Protein AF-A0A938U6U7-F1 (afdb_monomer)

Sequence (71 aa):
MGIDKQRDAQLSTILGNVGIILAFRCGVEDATLIEEVFFPVFSALDLRELPNWEAYLKLDQGETEEDDTNS

Structure (mmCIF, N/CA/C/O backbone):
data_AF-A0A938U6U7-F1
#
_entry.id   AF-A0A938U6U7-F1
#
loop_
_atom_site.group_PDB
_atom_site.id
_atom_site.type_symbol
_atom_site.label_atom_id
_atom_site.label_alt_id
_atom_site.label_comp_id
_atom_site.label_as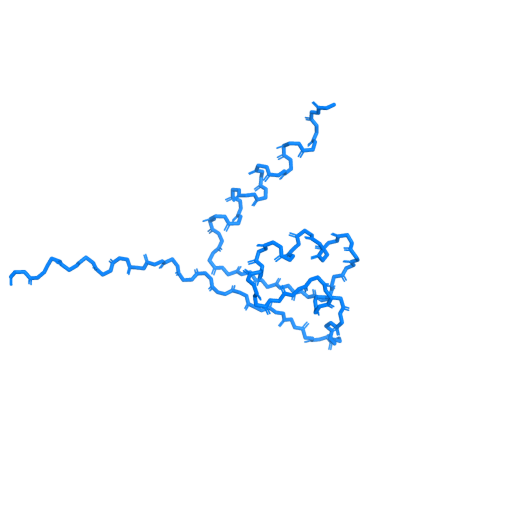ym_id
_atom_site.label_entity_id
_atom_site.label_seq_id
_atom_site.pdbx_PDB_ins_code
_atom_site.Cartn_x
_atom_site.Cartn_y
_atom_site.Cartn_z
_atom_site.occupancy
_atom_site.B_iso_or_equiv
_atom_site.auth_seq_id
_atom_site.auth_comp_id
_atom_site.auth_asym_id
_atom_site.auth_atom_id
_atom_site.pdbx_PDB_model_num
ATOM 1 N N . MET A 1 1 ? 13.483 18.618 13.913 1.00 50.09 1 MET A N 1
ATOM 2 C CA . MET A 1 1 ? 12.683 17.574 14.588 1.00 50.09 1 MET A CA 1
ATOM 3 C C . MET A 1 1 ? 11.235 18.050 14.696 1.00 50.09 1 MET A C 1
ATOM 5 O O . MET A 1 1 ? 10.784 18.402 15.775 1.00 50.09 1 MET A O 1
ATOM 9 N N . GLY A 1 2 ? 10.532 18.183 13.569 1.00 55.91 2 GLY A N 1
ATOM 10 C CA . GLY A 1 2 ? 9.194 18.800 13.571 1.00 55.91 2 GLY A CA 1
ATOM 11 C C . GLY A 1 2 ? 8.393 18.675 12.276 1.00 55.91 2 GLY A C 1
ATOM 12 O O . GLY A 1 2 ? 7.299 19.215 12.213 1.00 55.91 2 GLY A O 1
ATOM 13 N N . ILE A 1 3 ? 8.916 17.983 11.260 1.00 60.72 3 ILE A N 1
ATOM 14 C CA . ILE A 1 3 ? 8.223 17.795 9.976 1.00 60.72 3 ILE A CA 1
ATOM 15 C C . ILE A 1 3 ? 7.748 16.340 9.850 1.00 60.72 3 ILE A C 1
ATOM 17 O O . ILE A 1 3 ? 6.633 16.095 9.402 1.00 60.72 3 ILE A O 1
ATOM 21 N N . ASP A 1 4 ? 8.542 15.390 10.350 1.00 60.66 4 ASP A N 1
ATOM 22 C CA . ASP A 1 4 ? 8.280 13.949 10.228 1.00 60.66 4 ASP A CA 1
A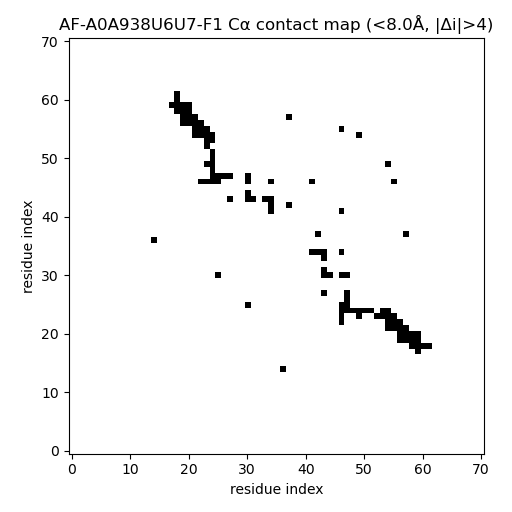TOM 23 C C . ASP A 1 4 ? 7.013 13.537 10.996 1.00 60.66 4 ASP A C 1
ATOM 25 O O . ASP A 1 4 ? 6.077 12.993 10.418 1.00 60.66 4 ASP A O 1
ATOM 29 N N . LYS A 1 5 ? 6.887 13.988 12.253 1.00 58.97 5 LYS A N 1
ATOM 30 C CA . LYS A 1 5 ? 5.751 13.667 13.136 1.00 58.97 5 LYS A CA 1
ATOM 31 C C . LYS A 1 5 ? 4.385 14.110 12.590 1.00 58.97 5 LYS A C 1
ATOM 33 O O . LYS A 1 5 ? 3.355 13.574 12.989 1.00 58.97 5 LYS A O 1
ATOM 38 N N . GLN A 1 6 ? 4.361 15.121 11.718 1.00 64.12 6 GLN A N 1
ATOM 39 C CA . GLN A 1 6 ? 3.116 15.629 11.144 1.00 64.12 6 GLN A CA 1
ATOM 40 C C . GLN A 1 6 ? 2.630 14.775 9.969 1.00 64.12 6 GLN A C 1
ATOM 42 O O . GLN A 1 6 ? 1.421 14.665 9.775 1.00 64.12 6 GLN A O 1
ATOM 47 N N . ARG A 1 7 ? 3.543 14.132 9.227 1.00 63.62 7 ARG A N 1
ATOM 48 C CA . ARG A 1 7 ? 3.184 13.195 8.151 1.00 63.62 7 ARG A CA 1
ATOM 49 C C . ARG A 1 7 ? 2.584 11.916 8.726 1.00 63.62 7 ARG A C 1
ATOM 51 O O . ARG A 1 7 ? 1.528 11.498 8.263 1.00 63.62 7 ARG A O 1
ATOM 58 N N . ASP A 1 8 ? 3.180 11.374 9.786 1.00 68.56 8 ASP A N 1
ATOM 59 C CA . ASP A 1 8 ? 2.703 10.140 10.428 1.00 68.56 8 ASP A CA 1
ATOM 60 C C . ASP A 1 8 ? 1.282 10.295 10.991 1.00 68.56 8 ASP A C 1
ATOM 62 O O . ASP A 1 8 ? 0.417 9.445 10.788 1.00 68.56 8 ASP A O 1
ATOM 66 N N . ALA A 1 9 ? 0.999 11.432 11.638 1.00 72.94 9 ALA A N 1
ATOM 67 C CA . ALA A 1 9 ? -0.327 11.718 12.184 1.00 72.94 9 ALA A CA 1
ATOM 68 C C . ALA A 1 9 ? -1.405 11.848 11.091 1.00 72.94 9 ALA A C 1
ATOM 70 O O . ALA A 1 9 ? -2.539 11.398 11.270 1.00 72.94 9 ALA A O 1
ATOM 71 N N . GLN A 1 10 ? -1.060 12.452 9.950 1.00 74.88 10 GLN A N 1
ATOM 72 C CA . GLN A 1 10 ? -1.974 12.581 8.813 1.00 74.88 10 GLN A CA 1
ATOM 73 C C . GLN A 1 10 ? -2.260 11.226 8.171 1.00 74.88 10 GLN A C 1
ATOM 75 O O . GLN A 1 10 ? -3.421 10.912 7.916 1.00 74.88 10 GLN A O 1
ATOM 80 N N . LEU A 1 11 ? -1.221 10.415 7.963 1.00 73.06 11 LEU A N 1
ATOM 81 C CA . LEU A 1 11 ? -1.356 9.067 7.419 1.00 73.06 11 LEU A CA 1
ATOM 82 C C . LEU A 1 11 ? -2.216 8.196 8.332 1.00 73.06 11 LEU A C 1
ATOM 84 O O . LEU A 1 11 ? -3.189 7.622 7.862 1.00 73.06 11 LEU A O 1
ATOM 88 N N . SER A 1 12 ? -1.947 8.186 9.637 1.00 74.12 12 SER A N 1
ATOM 89 C CA . SER A 1 12 ? -2.755 7.442 10.610 1.00 74.12 12 SER A CA 1
ATOM 90 C C . SER A 1 12 ? -4.231 7.866 10.597 1.00 74.12 12 SER A C 1
ATOM 92 O O . SER A 1 12 ? -5.116 7.014 10.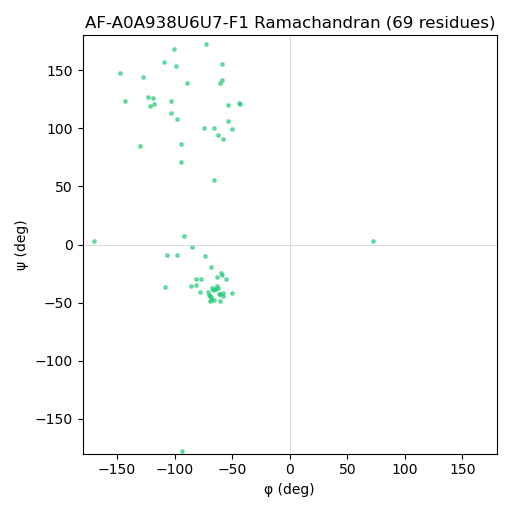599 1.00 74.12 12 SER A O 1
ATOM 94 N N . THR A 1 13 ? -4.511 9.171 10.496 1.00 78.94 13 THR A N 1
ATOM 95 C CA . THR A 1 13 ? -5.892 9.689 10.437 1.00 78.94 13 THR A CA 1
ATOM 96 C C . THR A 1 13 ? -6.614 9.275 9.152 1.00 78.94 13 THR A C 1
ATOM 98 O O . THR A 1 13 ? -7.803 8.965 9.180 1.00 78.94 13 THR A O 1
ATOM 101 N N . ILE A 1 14 ? -5.913 9.274 8.015 1.00 76.88 14 ILE A N 1
ATOM 102 C CA . ILE A 1 14 ? -6.477 8.832 6.734 1.00 76.88 14 ILE A CA 1
ATOM 103 C C . ILE A 1 14 ? -6.727 7.323 6.779 1.00 76.88 14 ILE A C 1
ATOM 105 O O . ILE A 1 14 ? -7.821 6.881 6.451 1.00 76.88 14 ILE A O 1
ATOM 109 N N . LEU A 1 15 ? -5.748 6.545 7.238 1.00 73.44 15 LEU A N 1
ATOM 110 C CA . LEU A 1 15 ? -5.838 5.089 7.313 1.00 73.44 15 LEU A CA 1
ATOM 111 C C . LEU A 1 15 ? -6.962 4.622 8.246 1.00 73.44 15 LEU A C 1
ATOM 113 O O . LEU A 1 15 ? -7.660 3.681 7.900 1.00 73.44 15 LEU A O 1
ATOM 117 N N . GLY A 1 16 ? -7.201 5.311 9.367 1.00 71.69 16 GLY A N 1
ATOM 118 C CA . GLY A 1 16 ? -8.298 4.976 10.282 1.00 71.69 16 GLY A CA 1
ATOM 119 C C . GLY A 1 16 ? -9.708 5.233 9.731 1.00 71.69 16 GLY A C 1
ATOM 120 O O . GLY A 1 16 ? -10.665 4.661 10.237 1.00 71.69 16 GLY A O 1
ATOM 121 N N . ASN A 1 17 ? -9.851 6.071 8.697 1.00 79.69 17 ASN A N 1
ATOM 122 C CA . ASN A 1 17 ? -11.152 6.426 8.111 1.00 79.69 17 ASN A CA 1
ATOM 123 C C . ASN A 1 17 ? -11.409 5.773 6.743 1.00 79.69 17 ASN A C 1
ATOM 125 O O . ASN A 1 17 ? -12.502 5.908 6.188 1.00 79.69 17 ASN A O 1
ATOM 129 N N . VAL A 1 18 ? -10.407 5.123 6.152 1.00 80.44 18 VAL A N 1
ATOM 130 C CA . VAL A 1 18 ? -10.491 4.570 4.800 1.00 80.44 18 VAL A CA 1
ATOM 131 C C . VAL A 1 18 ? -10.823 3.083 4.877 1.00 80.44 18 VAL A C 1
ATOM 133 O O . VAL A 1 18 ? -9.974 2.264 5.199 1.00 80.44 18 VAL A O 1
ATOM 136 N N . GLY A 1 19 ? -12.053 2.727 4.502 1.00 79.62 19 GLY A N 1
ATOM 137 C CA . GLY A 1 19 ? -12.508 1.330 4.481 1.00 79.62 19 GLY A CA 1
ATOM 138 C C . GLY A 1 19 ? -11.942 0.479 3.334 1.00 79.62 19 GLY A C 1
ATOM 139 O O . GLY A 1 19 ? -12.140 -0.731 3.304 1.00 79.62 19 GLY A O 1
ATOM 140 N N . ILE A 1 20 ? -11.268 1.082 2.346 1.00 85.06 20 ILE A N 1
ATOM 141 C CA . ILE A 1 20 ? -10.716 0.365 1.186 1.00 85.06 20 ILE A CA 1
ATOM 142 C C . ILE A 1 20 ? -9.370 0.961 0.784 1.00 85.06 20 ILE A C 1
ATOM 144 O O . ILE A 1 20 ? -9.294 2.137 0.431 1.00 85.06 20 ILE A O 1
ATOM 148 N N . ILE A 1 21 ? -8.326 0.133 0.751 1.00 87.31 21 ILE A N 1
ATOM 149 C CA . ILE A 1 21 ? -6.974 0.529 0.348 1.00 87.31 21 ILE A CA 1
ATOM 150 C C . ILE A 1 21 ? -6.521 -0.352 -0.810 1.00 87.31 21 ILE A C 1
ATOM 152 O O . ILE A 1 21 ? -6.553 -1.578 -0.721 1.00 87.31 21 ILE A O 1
ATOM 156 N N . LEU A 1 22 ? -6.083 0.283 -1.896 1.00 88.50 22 LEU A N 1
ATOM 157 C CA . LEU A 1 22 ? -5.613 -0.391 -3.101 1.00 88.50 22 LEU A CA 1
ATOM 158 C C . LEU A 1 22 ? -4.168 0.037 -3.385 1.00 88.50 22 LEU A C 1
ATOM 160 O O . LEU A 1 22 ? -3.900 1.224 -3.568 1.00 88.50 22 LEU A O 1
ATOM 164 N N . ALA A 1 23 ? -3.244 -0.923 -3.386 1.00 88.44 23 ALA A N 1
ATOM 165 C CA . ALA A 1 23 ? -1.811 -0.698 -3.550 1.00 88.44 23 ALA A CA 1
ATOM 166 C C . ALA A 1 23 ? -1.287 -1.405 -4.805 1.00 88.44 23 ALA A C 1
ATOM 168 O O . ALA A 1 23 ? -1.471 -2.607 -4.986 1.00 88.44 23 ALA A O 1
ATOM 169 N N . PHE A 1 24 ? -0.624 -0.643 -5.673 1.00 89.44 24 PHE A N 1
ATOM 170 C CA . PHE A 1 24 ? 0.077 -1.157 -6.850 1.00 89.44 24 PHE A CA 1
ATOM 171 C C . PHE A 1 24 ? 1.549 -1.410 -6.524 1.00 89.44 24 PHE A C 1
ATOM 173 O O . PHE A 1 24 ? 1.991 -1.184 -5.399 1.00 89.44 24 PHE A O 1
ATOM 180 N N . ARG A 1 25 ? 2.328 -1.838 -7.525 1.00 88.81 25 ARG A N 1
ATOM 181 C CA . ARG A 1 25 ? 3.775 -1.992 -7.368 1.00 88.81 25 ARG A CA 1
ATOM 182 C C . ARG A 1 25 ? 4.417 -0.702 -6.849 1.00 88.81 25 ARG A C 1
ATOM 184 O O . ARG A 1 25 ? 4.392 0.323 -7.535 1.00 88.81 25 ARG A O 1
ATOM 191 N N . CYS A 1 26 ? 5.060 -0.799 -5.693 1.00 87.06 26 CYS A N 1
ATOM 192 C CA . CYS A 1 26 ? 5.690 0.321 -5.001 1.00 87.06 26 CYS A CA 1
ATOM 193 C C . CYS A 1 26 ? 7.224 0.242 -5.028 1.00 87.06 26 CYS A C 1
ATOM 195 O O . CYS A 1 26 ? 7.818 -0.823 -5.211 1.00 87.06 26 CYS A O 1
ATOM 197 N N . GLY A 1 27 ? 7.875 1.399 -4.860 1.00 87.81 27 GLY A N 1
ATOM 198 C CA . GLY A 1 27 ? 9.321 1.488 -4.642 1.00 87.81 27 GLY A CA 1
ATOM 199 C C . GLY A 1 27 ? 9.720 1.014 -3.241 1.00 87.81 27 GLY A C 1
ATOM 200 O O . GLY A 1 27 ? 8.866 0.757 -2.404 1.00 87.81 27 GLY A O 1
ATOM 201 N N . VAL A 1 28 ? 11.025 0.903 -2.964 1.00 87.62 28 VAL A N 1
ATOM 202 C CA . VAL A 1 28 ? 11.533 0.378 -1.674 1.00 87.62 28 VAL A CA 1
ATOM 203 C C . VAL A 1 28 ? 11.030 1.182 -0.474 1.00 87.62 28 VAL A C 1
ATOM 205 O O . VAL A 1 28 ? 10.612 0.611 0.529 1.00 87.62 28 VAL A O 1
ATOM 208 N N . GLU A 1 29 ? 11.071 2.506 -0.598 1.00 87.50 29 GLU A N 1
ATOM 209 C CA . GLU A 1 29 ? 10.680 3.437 0.459 1.00 87.50 29 GLU A CA 1
ATOM 210 C C . GLU A 1 29 ? 9.164 3.393 0.698 1.00 87.50 29 GLU A C 1
ATOM 212 O O . GLU A 1 29 ? 8.726 3.168 1.823 1.00 87.50 29 GLU A O 1
ATOM 217 N N . ASP A 1 30 ? 8.367 3.477 -0.373 1.00 86.50 30 ASP A N 1
ATOM 218 C CA . ASP A 1 30 ? 6.901 3.421 -0.294 1.00 86.50 30 ASP A CA 1
ATOM 219 C C . ASP A 1 30 ? 6.390 2.061 0.201 1.00 86.50 30 ASP A C 1
ATOM 221 O O . ASP A 1 30 ? 5.441 1.997 0.978 1.00 86.50 30 ASP A O 1
ATOM 225 N N . ALA A 1 31 ? 7.025 0.962 -0.220 1.00 88.12 31 ALA A N 1
ATOM 226 C CA . ALA A 1 31 ? 6.636 -0.383 0.189 1.00 88.12 31 ALA A CA 1
ATOM 227 C C . ALA A 1 31 ? 6.805 -0.596 1.698 1.00 88.12 31 ALA A C 1
ATOM 229 O O . ALA A 1 31 ? 5.968 -1.252 2.305 1.00 88.12 31 ALA A O 1
ATOM 230 N N . THR A 1 32 ? 7.839 -0.002 2.303 1.00 87.50 32 THR A N 1
ATOM 231 C CA . THR A 1 32 ? 8.069 -0.075 3.757 1.00 87.50 32 THR A CA 1
ATOM 232 C C . THR A 1 32 ? 6.981 0.676 4.530 1.00 87.50 32 THR A C 1
ATOM 234 O O . THR A 1 32 ? 6.526 0.212 5.567 1.00 87.50 32 THR A O 1
ATOM 237 N N . LEU A 1 33 ? 6.517 1.816 4.008 1.00 84.75 33 LEU A N 1
ATOM 238 C CA . LEU A 1 33 ? 5.438 2.591 4.629 1.00 84.75 33 LEU A CA 1
ATOM 239 C C . LEU A 1 33 ? 4.082 1.879 4.509 1.00 84.75 33 LEU A C 1
ATOM 241 O O . LEU A 1 33 ? 3.275 1.887 5.432 1.00 84.75 33 LEU A O 1
ATOM 245 N N . ILE A 1 34 ? 3.819 1.284 3.346 1.00 85.38 34 ILE A N 1
ATOM 246 C CA . ILE A 1 34 ? 2.542 0.631 3.045 1.00 85.38 34 ILE A CA 1
ATOM 247 C C . ILE A 1 34 ? 2.448 -0.747 3.715 1.00 85.38 34 ILE A C 1
ATOM 249 O O . ILE A 1 34 ? 1.352 -1.159 4.087 1.00 85.38 34 ILE A O 1
ATOM 253 N N . GLU A 1 35 ? 3.568 -1.443 3.924 1.00 87.44 35 GLU A N 1
ATOM 254 C CA . GLU A 1 35 ? 3.625 -2.730 4.629 1.00 87.44 35 GLU A CA 1
ATOM 255 C C . GLU A 1 35 ? 2.899 -2.691 5.978 1.00 87.44 35 GLU A C 1
ATOM 257 O O . GLU A 1 35 ? 2.125 -3.601 6.263 1.00 87.44 35 GLU A O 1
ATOM 262 N N . GLU A 1 36 ? 3.045 -1.617 6.763 1.00 84.06 36 GLU A N 1
ATOM 263 C CA . GLU A 1 36 ? 2.373 -1.471 8.066 1.00 84.06 36 GLU A CA 1
ATOM 264 C C . GLU A 1 36 ? 0.845 -1.619 7.975 1.00 84.06 36 GLU A C 1
ATOM 266 O O . GLU A 1 36 ? 0.195 -2.086 8.908 1.00 84.06 36 GLU A O 1
ATOM 271 N N . VAL A 1 37 ? 0.262 -1.257 6.831 1.00 82.06 37 VAL A N 1
ATOM 272 C CA . VAL A 1 37 ? -1.181 -1.311 6.584 1.00 82.06 37 VAL A CA 1
ATOM 273 C C . VAL A 1 37 ? -1.642 -2.715 6.202 1.00 82.06 37 VAL A C 1
ATOM 275 O O . VAL A 1 37 ? -2.760 -3.108 6.543 1.00 82.06 37 VAL A O 1
ATOM 278 N N . PHE A 1 38 ? -0.811 -3.454 5.469 1.00 84.06 38 PHE A N 1
ATOM 279 C CA . PHE A 1 38 ? -1.129 -4.779 4.932 1.00 84.06 38 PHE A CA 1
ATOM 280 C C . PHE A 1 38 ? -0.593 -5.929 5.794 1.00 84.06 38 PHE A C 1
ATOM 282 O O . PHE A 1 38 ? -0.956 -7.088 5.571 1.00 84.06 38 PHE A O 1
ATOM 289 N N . PHE A 1 39 ? 0.235 -5.623 6.791 1.00 81.12 39 PHE A N 1
ATOM 290 C CA . PHE A 1 39 ? 0.730 -6.590 7.755 1.00 81.12 39 PHE A CA 1
ATOM 291 C C . PHE A 1 39 ? -0.436 -7.230 8.533 1.00 81.12 39 PHE A C 1
ATOM 293 O O . PHE A 1 39 ? -1.377 -6.531 8.917 1.00 81.12 39 PHE A O 1
ATOM 300 N N . PRO A 1 40 ? -0.405 -8.550 8.799 1.00 83.00 40 PRO A N 1
ATOM 301 C CA . PRO A 1 40 ? 0.660 -9.520 8.507 1.00 83.00 40 PRO A CA 1
ATOM 302 C C . PRO A 1 40 ? 0.520 -10.247 7.159 1.00 83.00 40 PRO A C 1
ATOM 304 O O . PRO A 1 40 ? 1.235 -11.216 6.918 1.00 83.00 40 PRO A O 1
ATOM 307 N N . VAL A 1 41 ? -0.433 -9.852 6.312 1.00 85.12 41 VAL A N 1
ATOM 308 C CA . VAL A 1 41 ? -0.799 -10.620 5.111 1.00 85.12 41 VAL A CA 1
ATOM 309 C C . VAL A 1 41 ? 0.210 -10.423 3.984 1.00 85.12 41 VAL A C 1
ATOM 311 O O . VAL A 1 41 ? 0.566 -11.392 3.317 1.00 85.12 41 VAL A O 1
ATOM 314 N N . PHE A 1 42 ? 0.678 -9.190 3.787 1.00 85.62 42 PHE A N 1
ATOM 315 C CA . PHE A 1 42 ? 1.662 -8.856 2.758 1.00 85.62 42 PHE A CA 1
ATOM 316 C C . PHE A 1 42 ? 2.841 -8.099 3.359 1.00 85.62 42 PHE A C 1
ATOM 318 O O . PHE A 1 42 ? 2.668 -7.282 4.264 1.00 85.62 42 PHE A O 1
ATOM 325 N N . SER A 1 43 ? 4.030 -8.371 2.826 1.00 88.81 43 SER A N 1
ATOM 326 C C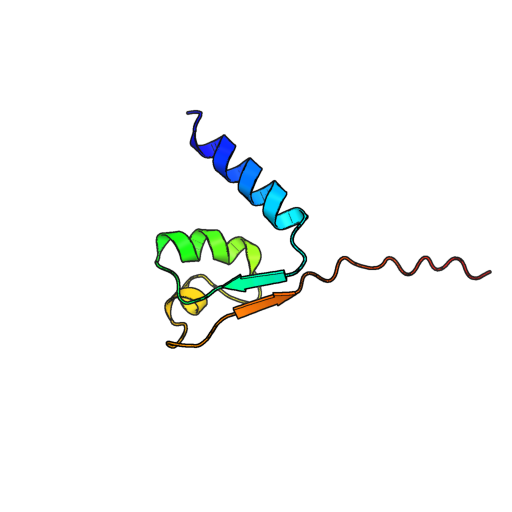A . SER A 1 43 ? 5.282 -7.718 3.198 1.00 88.81 43 SER A CA 1
ATOM 327 C C . SER A 1 4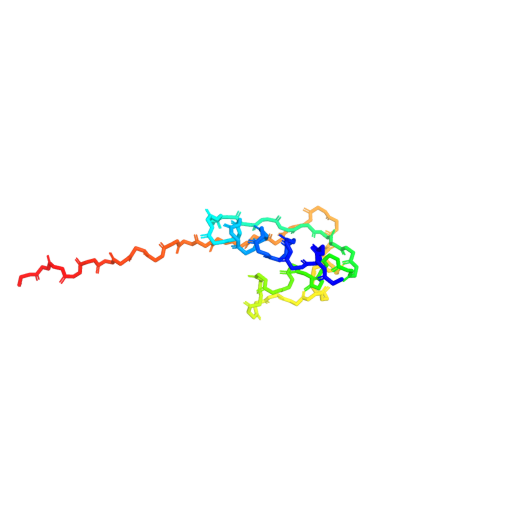3 ? 5.687 -6.638 2.192 1.00 88.81 43 SER A C 1
ATOM 329 O O . SER A 1 43 ? 5.176 -6.568 1.068 1.00 88.81 43 SER A O 1
ATOM 331 N N . ALA A 1 44 ? 6.681 -5.824 2.550 1.00 88.25 44 ALA A N 1
ATOM 332 C CA . ALA A 1 44 ? 7.266 -4.855 1.623 1.00 88.25 44 ALA A CA 1
ATOM 333 C C . ALA A 1 44 ? 7.863 -5.517 0.363 1.00 88.25 44 ALA A C 1
ATOM 335 O O . ALA A 1 44 ? 7.941 -4.879 -0.689 1.00 88.25 44 ALA A O 1
ATOM 336 N N . LEU A 1 45 ? 8.287 -6.787 0.437 1.00 88.81 45 LEU A N 1
ATOM 337 C CA . LEU A 1 45 ? 8.788 -7.518 -0.730 1.00 88.81 45 LEU A CA 1
ATOM 338 C C . LEU A 1 45 ? 7.660 -7.807 -1.725 1.00 88.81 45 LEU A C 1
ATOM 340 O O . LEU A 1 45 ? 7.825 -7.538 -2.912 1.00 88.81 45 LEU A O 1
ATOM 344 N N . ASP A 1 46 ? 6.504 -8.253 -1.237 1.00 88.25 46 ASP A N 1
ATOM 345 C CA . ASP A 1 46 ? 5.344 -8.576 -2.076 1.00 88.25 46 ASP A CA 1
ATOM 346 C C . ASP A 1 46 ? 4.864 -7.338 -2.847 1.00 88.25 46 ASP A C 1
ATOM 348 O O . ASP A 1 46 ? 4.624 -7.383 -4.053 1.00 88.25 46 ASP A O 1
ATOM 352 N N . LEU A 1 47 ? 4.826 -6.180 -2.178 1.00 87.81 47 LEU A N 1
ATOM 353 C CA . LEU A 1 47 ? 4.472 -4.897 -2.795 1.00 87.81 47 LEU A CA 1
ATOM 354 C C . LEU A 1 47 ? 5.454 -4.455 -3.890 1.00 87.81 47 LEU A C 1
ATOM 356 O O . LEU A 1 47 ? 5.081 -3.726 -4.812 1.00 87.81 47 LEU A O 1
ATOM 360 N N . ARG A 1 48 ? 6.718 -4.872 -3.805 1.00 89.62 48 ARG A N 1
ATOM 361 C CA . ARG A 1 48 ? 7.743 -4.558 -4.811 1.00 89.62 48 ARG A CA 1
ATOM 362 C C . ARG A 1 48 ? 7.742 -5.540 -5.971 1.00 89.62 48 ARG A C 1
ATOM 364 O O . ARG A 1 48 ? 8.018 -5.141 -7.103 1.00 89.62 48 ARG A O 1
ATOM 371 N N . GLU A 1 49 ? 7.476 -6.807 -5.679 1.00 90.00 49 GLU A N 1
ATOM 372 C CA . GLU A 1 49 ? 7.460 -7.900 -6.651 1.00 90.00 49 GLU A CA 1
ATOM 373 C C . GLU A 1 49 ? 6.114 -8.038 -7.375 1.00 90.00 49 GLU A C 1
ATOM 375 O O . GLU A 1 49 ? 6.008 -8.834 -8.308 1.00 90.00 49 GLU A O 1
ATOM 380 N N . LEU A 1 50 ? 5.124 -7.207 -7.021 1.00 87.88 50 LEU A N 1
ATOM 381 C CA . LEU A 1 50 ? 3.850 -7.075 -7.725 1.00 87.88 50 LEU A CA 1
ATOM 382 C C . LEU A 1 50 ? 4.048 -7.037 -9.252 1.00 87.88 50 LEU A C 1
ATOM 384 O O . LEU A 1 50 ? 4.726 -6.137 -9.778 1.00 87.88 50 LEU A O 1
ATOM 388 N N . PRO A 1 51 ? 3.440 -7.986 -9.988 1.00 87.00 51 PRO A N 1
ATOM 389 C CA . PRO A 1 51 ? 3.457 -7.967 -11.438 1.00 87.00 51 PRO A CA 1
ATOM 390 C C . PRO A 1 51 ? 2.840 -6.675 -11.979 1.00 87.00 51 PRO A C 1
ATOM 392 O O . PRO A 1 51 ? 2.015 -6.019 -11.341 1.00 87.00 51 PRO A O 1
ATOM 395 N N . ASN A 1 52 ? 3.228 -6.292 -13.197 1.00 84.31 52 ASN A N 1
ATOM 396 C CA . ASN A 1 52 ? 2.562 -5.171 -13.852 1.00 84.31 52 ASN A CA 1
ATOM 397 C C . ASN A 1 52 ? 1.062 -5.492 -13.990 1.00 84.31 52 ASN A C 1
ATOM 399 O O . ASN A 1 52 ? 0.730 -6.607 -14.381 1.00 84.31 52 ASN A O 1
ATOM 403 N N . TRP A 1 53 ? 0.203 -4.487 -13.791 1.00 83.44 53 TRP A N 1
ATOM 404 C CA . TRP A 1 53 ? -1.268 -4.585 -13.879 1.00 83.44 53 TRP A CA 1
ATOM 405 C C . TRP A 1 53 ? -1.950 -5.339 -12.727 1.00 83.44 53 TRP A C 1
ATOM 407 O O . TRP A 1 53 ? -3.173 -5.437 -12.730 1.00 83.44 53 TRP A O 1
ATOM 417 N N . GLU A 1 54 ? -1.193 -5.789 -11.728 1.00 87.81 54 GLU A N 1
ATOM 418 C CA . GLU A 1 54 ? -1.725 -6.365 -10.492 1.00 87.81 54 GLU A CA 1
ATOM 419 C C . GLU A 1 54 ? -1.743 -5.321 -9.366 1.00 87.81 54 GLU A C 1
ATOM 421 O O . GLU A 1 54 ? -0.952 -4.368 -9.356 1.00 87.81 54 GLU A O 1
ATOM 426 N N . ALA A 1 55 ? -2.648 -5.506 -8.406 1.00 89.06 55 ALA A N 1
ATOM 427 C CA . ALA A 1 55 ? -2.755 -4.670 -7.216 1.00 89.06 55 ALA A CA 1
ATOM 428 C C . ALA A 1 55 ? -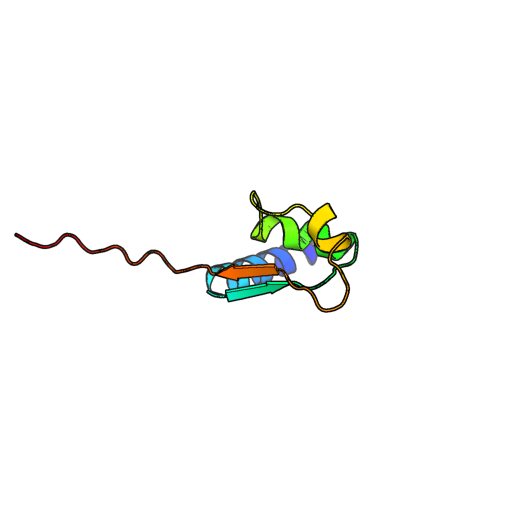3.236 -5.485 -6.015 1.00 89.06 55 ALA A C 1
ATOM 430 O O . ALA A 1 55 ? -4.066 -6.385 -6.157 1.00 89.06 55 ALA A O 1
ATOM 431 N N . TYR A 1 56 ? -2.772 -5.118 -4.824 1.00 88.75 56 TYR A N 1
ATOM 432 C CA . TYR A 1 56 ? -3.326 -5.627 -3.578 1.00 88.75 56 TYR A CA 1
ATOM 433 C C . TYR A 1 56 ? -4.468 -4.745 -3.100 1.00 88.75 56 TYR A C 1
ATOM 435 O O . TYR A 1 56 ? -4.398 -3.517 -3.143 1.00 88.75 56 TYR A O 1
ATOM 443 N N . LEU A 1 57 ? -5.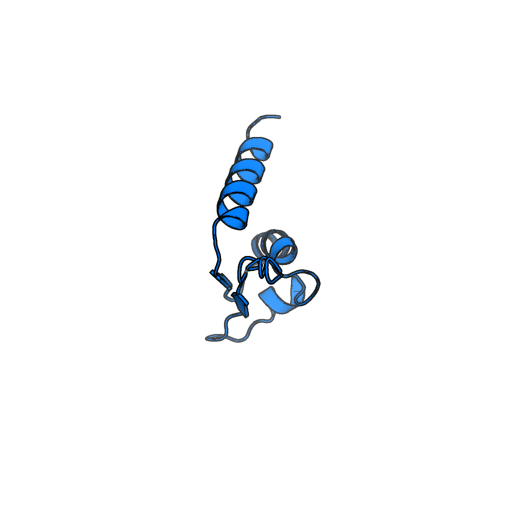517 -5.400 -2.617 1.00 87.69 57 LEU A N 1
ATOM 444 C CA . LEU A 1 57 ? -6.697 -4.769 -2.057 1.00 87.69 57 LEU A CA 1
ATOM 445 C C . LEU A 1 57 ? -6.826 -5.189 -0.597 1.00 87.69 57 LEU A C 1
ATOM 447 O O . LEU A 1 57 ? -6.966 -6.375 -0.303 1.00 87.69 57 LEU A O 1
ATOM 451 N N . LYS A 1 58 ? -6.822 -4.210 0.304 1.00 85.06 58 LYS A N 1
ATOM 452 C CA . LYS A 1 58 ? -7.263 -4.387 1.684 1.00 85.06 58 LYS A CA 1
ATOM 453 C C . LYS A 1 58 ? -8.649 -3.772 1.816 1.00 85.06 58 LYS A C 1
ATOM 455 O O . LYS A 1 58 ? -8.846 -2.598 1.503 1.00 85.06 58 LYS A O 1
ATOM 460 N N . LEU A 1 59 ? -9.595 -4.584 2.267 1.00 84.31 59 LEU A N 1
ATOM 461 C CA . LEU A 1 59 ? -10.928 -4.145 2.655 1.00 84.31 59 LEU A CA 1
ATOM 462 C C . LEU A 1 59 ? -10.965 -4.122 4.176 1.00 84.31 59 LEU A C 1
ATOM 464 O O . LEU A 1 59 ? -10.855 -5.170 4.807 1.00 84.31 59 LEU A O 1
ATOM 468 N N . ASP A 1 60 ? -11.085 -2.928 4.735 1.00 76.69 60 ASP A N 1
ATOM 469 C CA . ASP A 1 60 ? -11.324 -2.727 6.154 1.00 76.69 60 ASP A CA 1
ATOM 470 C C . ASP A 1 60 ? -12.837 -2.584 6.326 1.00 76.69 60 ASP A C 1
ATOM 472 O O . ASP A 1 60 ? -13.423 -1.507 6.177 1.00 76.69 60 ASP A O 1
ATOM 476 N N . GLN A 1 61 ? -13.507 -3.725 6.479 1.00 63.28 61 GLN A N 1
ATOM 477 C CA . GLN A 1 61 ? -14.913 -3.727 6.848 1.00 63.28 61 GLN A CA 1
ATOM 478 C C . GLN A 1 61 ? -14.943 -3.364 8.321 1.00 63.28 61 GLN A C 1
ATOM 480 O O . GLN A 1 61 ? -14.640 -4.213 9.153 1.00 63.28 61 GLN A O 1
ATOM 485 N N . GLY A 1 62 ? -15.242 -2.093 8.613 1.00 62.81 62 GLY A N 1
ATOM 486 C CA . GLY A 1 62 ? -15.462 -1.644 9.981 1.00 62.81 62 GLY A CA 1
ATOM 487 C C . GLY A 1 62 ? -16.343 -2.672 10.667 1.00 62.81 62 GLY A C 1
ATOM 488 O O . GLY A 1 62 ? -17.398 -3.010 10.125 1.00 62.81 62 GLY A O 1
ATOM 489 N N . GLU A 1 63 ? -15.841 -3.239 11.763 1.00 55.38 63 GLU A N 1
ATOM 490 C CA . GLU A 1 63 ? -16.551 -4.264 12.508 1.00 55.38 63 GLU A CA 1
ATOM 491 C C . GLU A 1 63 ? -17.927 -3.683 12.827 1.00 55.38 63 GLU A C 1
ATOM 493 O O . GLU A 1 63 ? -18.065 -2.747 13.614 1.00 55.38 63 GLU A O 1
ATOM 498 N N . THR A 1 64 ? -18.958 -4.163 12.132 1.00 51.66 64 THR A N 1
ATOM 499 C CA . THR A 1 64 ? -20.312 -3.994 12.623 1.00 51.66 64 THR A CA 1
ATOM 500 C C . THR A 1 64 ? -20.324 -4.825 13.882 1.00 51.66 64 THR A C 1
ATOM 502 O O . THR A 1 64 ? -20.384 -6.052 13.801 1.00 51.66 64 THR A O 1
ATOM 505 N N . GLU A 1 65 ? -20.185 -4.158 15.026 1.00 55.16 65 GLU A N 1
ATOM 506 C CA . GLU A 1 65 ? -20.687 -4.679 16.283 1.00 55.16 65 GLU A CA 1
ATOM 507 C C . GLU A 1 65 ? -22.140 -5.061 15.986 1.00 55.16 65 GLU A C 1
ATOM 509 O O . GLU A 1 65 ? -23.016 -4.203 15.843 1.00 55.16 65 GLU A O 1
ATOM 514 N N . GLU A 1 66 ? -22.380 -6.352 15.745 1.00 58.94 66 GLU A N 1
ATOM 515 C CA . GLU A 1 66 ? -23.709 -6.909 15.897 1.00 58.94 66 GLU A CA 1
ATOM 516 C C . GLU A 1 66 ? -24.012 -6.701 17.373 1.00 58.94 66 GLU A C 1
ATOM 518 O O . GLU A 1 66 ? -23.536 -7.421 18.247 1.00 58.94 66 GLU A O 1
ATOM 523 N N . ASP A 1 67 ? -24.686 -5.585 17.641 1.00 58.91 67 ASP A N 1
ATOM 524 C CA . ASP A 1 67 ? -25.281 -5.265 18.919 1.00 58.91 67 ASP A CA 1
ATOM 525 C C . ASP A 1 67 ? -26.245 -6.423 19.202 1.00 58.91 67 ASP A C 1
ATOM 527 O O . ASP A 1 67 ? -27.395 -6.431 18.750 1.00 58.91 67 ASP A O 1
ATOM 531 N N . ASP A 1 68 ? -25.740 -7.450 19.890 1.00 59.34 68 ASP A N 1
ATOM 532 C CA . ASP A 1 68 ? -26.485 -8.564 20.472 1.00 59.34 68 ASP A CA 1
ATOM 533 C C . ASP A 1 68 ? -27.384 -8.017 21.598 1.00 59.34 68 ASP A C 1
ATOM 535 O O . ASP A 1 68 ? -27.360 -8.448 22.748 1.00 59.34 68 ASP A O 1
ATOM 539 N N 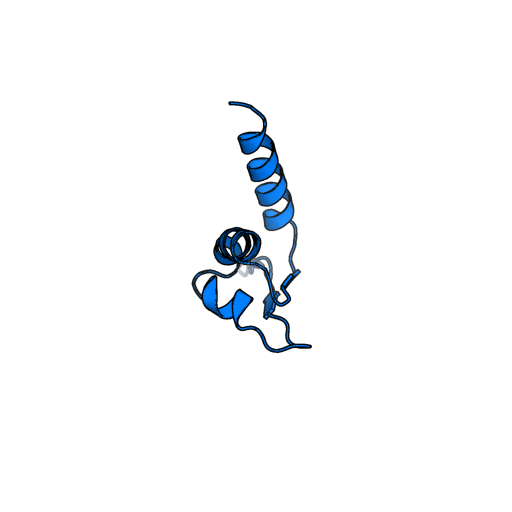. THR A 1 69 ? -28.222 -7.038 21.268 1.00 67.62 69 THR A N 1
ATOM 540 C CA . THR A 1 69 ? -29.405 -6.682 22.028 1.00 67.62 69 THR A CA 1
ATOM 541 C C . THR A 1 69 ? -30.574 -7.435 21.403 1.00 67.62 69 THR A C 1
ATOM 543 O O . THR A 1 69 ? -31.458 -6.859 20.770 1.00 67.62 69 THR A O 1
ATOM 546 N N . ASN A 1 70 ? -30.602 -8.754 21.592 1.00 62.22 70 ASN A N 1
ATOM 547 C CA . ASN A 1 70 ? -31.847 -9.501 21.484 1.00 62.22 70 ASN A CA 1
ATOM 548 C C . ASN A 1 70 ? -32.055 -10.396 22.709 1.00 62.22 70 ASN A C 1
ATOM 550 O O . ASN A 1 70 ? -31.722 -11.574 22.685 1.00 62.22 70 ASN A O 1
ATOM 554 N N 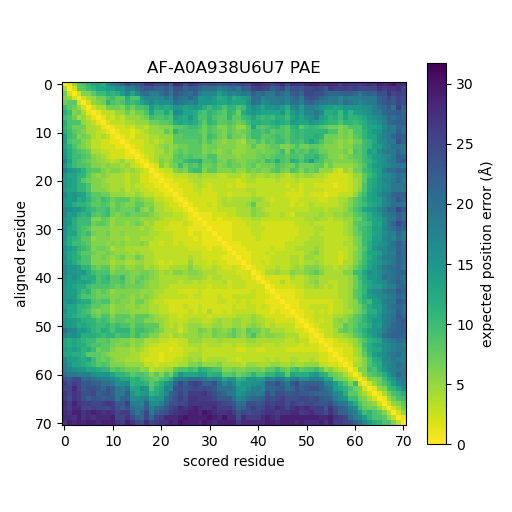. SER A 1 71 ? -32.620 -9.748 23.737 1.00 56.16 71 SER A N 1
ATOM 555 C CA . SER A 1 71 ? -33.632 -10.230 24.700 1.00 56.16 71 SER A CA 1
ATOM 556 C C . SER A 1 71 ? -33.473 -11.619 25.319 1.00 56.16 71 SER A C 1
ATOM 558 O O . SER A 1 71 ? -33.686 -12.624 24.608 1.00 56.16 71 SER A O 1
#

Secondary structure (DSSP, 8-state):
--SHHHHHHHHHHHHHH-SEEEE-S--HHHHHHHHHHHTTT--HHHHHH--TT--EEEE------------

Radius of gyration: 15.79 Å; Cα contacts (8 Å, |Δi|>4): 57; chains: 1; bounding box: 46×29×39 Å

Solvent-accessible surface area (backbone atoms only — not comparable to full-atom values): 4448 Å² total; per-residue (Å²): 144,79,65,65,69,57,51,56,55,50,51,52,57,49,58,77,70,50,49,66,47,77,45,54,61,34,55,78,69,58,13,58,64,50,21,73,76,43,52,91,81,44,50,39,62,54,33,47,66,39,54,88,97,46,65,50,75,50,74,49,74,73,80,74,75,77,75,84,80,74,131

Mean predicted aligned error: 9.71 Å

Foldseek 3Di:
DPDVVVVVVVVVVCLVPDQKDKAAQDDQVVLCVCQVSCPPPDHSVCSNVGDPPDIDMDGNPPPPPPPPPDD

pLDDT: mean 77.69, std 11.98, range [50.09, 90.0]